Protein AF-A0A2N1L2K2-F1 (afdb_monomer)

Mean predicted aligned error: 13.21 Å

Nearest PDB structures (foldseek):
  6oii-assembly1_A  TM=4.781E-01  e=1.235E+00  Aedes aegypti
  3r72-assembly1_A  TM=4.286E-01  e=5.049E+00  Apis mellifera
  2etn-assembly4_C  TM=2.175E-01  e=8.425E+00  Thermus aquaticus

pLDDT: mean 72.87, std 13.64, range [39.62, 94.94]

Sequence (149 aa):
MEACKEFIQNEESKINVDEVLGNINYGEWLDKSEELQDLTKRMLESMLKVWKSPKYKAYIKKGKSINEGSYVCELLAPLLNIVMSDLPGKPIAWDIWGEEGSSASATRKGSRKIARRADYMMVAQLGKNAELEIVYLETGRPNSSQDKR

Structure (mmCIF, N/CA/C/O backbone):
data_AF-A0A2N1L2K2-F1
#
_entry.id   AF-A0A2N1L2K2-F1
#
loop_
_atom_site.group_PDB
_atom_site.id
_atom_site.type_symbol
_atom_site.label_atom_id
_atom_site.label_alt_id
_atom_site.label_comp_id
_atom_site.label_asym_id
_atom_site.label_entity_id
_atom_site.label_seq_id
_atom_site.pdbx_PDB_ins_code
_atom_site.Cartn_x
_atom_site.Cartn_y
_atom_site.Cartn_z
_atom_site.occupancy
_atom_site.B_iso_or_equiv
_atom_site.auth_seq_id
_atom_site.auth_comp_id
_atom_site.auth_asym_id
_atom_site.auth_atom_id
_atom_site.pdbx_PDB_model_num
ATOM 1 N N . MET A 1 1 ? -35.863 -4.080 -14.362 1.00 56.66 1 MET A N 1
ATOM 2 C CA . MET A 1 1 ? -35.630 -3.190 -13.202 1.00 56.66 1 MET A CA 1
ATOM 3 C C . MET A 1 1 ? -35.827 -3.940 -11.885 1.00 56.66 1 MET A C 1
ATOM 5 O O . MET A 1 1 ? -35.019 -3.745 -10.991 1.00 56.66 1 MET A O 1
ATOM 9 N N . GLU A 1 2 ? -36.814 -4.842 -11.782 1.00 68.62 2 GLU A N 1
ATOM 10 C CA . GLU A 1 2 ? -36.990 -5.737 -10.618 1.00 68.62 2 GLU A CA 1
ATOM 11 C C . GLU A 1 2 ? -35.810 -6.685 -10.392 1.00 68.62 2 GLU A C 1
ATOM 13 O O . GLU A 1 2 ? -35.263 -6.690 -9.301 1.00 68.62 2 GLU A O 1
ATOM 18 N N . ALA A 1 3 ? -35.318 -7.360 -11.435 1.00 69.38 3 ALA A N 1
ATOM 19 C CA . ALA A 1 3 ? -34.168 -8.263 -11.309 1.00 69.38 3 ALA A CA 1
ATOM 20 C C . ALA A 1 3 ? -32.891 -7.581 -10.769 1.00 69.38 3 ALA A C 1
ATOM 22 O O . ALA A 1 3 ? -32.104 -8.200 -10.063 1.00 69.38 3 ALA A O 1
ATOM 23 N N . CYS A 1 4 ? -32.683 -6.288 -11.058 1.00 53.03 4 CYS A N 1
ATOM 24 C CA . CYS A 1 4 ? -31.554 -5.536 -10.496 1.00 53.03 4 CYS A CA 1
ATOM 25 C C . CYS A 1 4 ? -31.763 -5.213 -9.013 1.00 53.03 4 CYS A C 1
ATOM 27 O O . CYS A 1 4 ? -30.804 -5.240 -8.252 1.00 53.03 4 CYS A O 1
ATOM 29 N N . LYS A 1 5 ? -33.002 -4.917 -8.600 1.00 75.12 5 LYS A N 1
ATOM 30 C CA . LYS A 1 5 ? -33.337 -4.689 -7.187 1.00 75.12 5 LYS A CA 1
ATOM 31 C C . LYS A 1 5 ? -33.197 -5.977 -6.379 1.00 75.12 5 LYS A C 1
ATOM 33 O O . LYS A 1 5 ? -32.634 -5.949 -5.295 1.00 75.12 5 LYS A O 1
ATOM 38 N N . GLU A 1 6 ? -33.646 -7.090 -6.948 1.00 84.25 6 GLU A N 1
ATOM 39 C CA . GLU A 1 6 ? -33.549 -8.418 -6.345 1.00 84.25 6 GLU A CA 1
ATOM 40 C C . GLU A 1 6 ? -32.088 -8.878 -6.224 1.00 84.25 6 GLU A C 1
ATOM 42 O O . GLU A 1 6 ? -31.690 -9.405 -5.189 1.00 84.25 6 GLU A O 1
ATOM 47 N N . PHE A 1 7 ? -31.255 -8.598 -7.235 1.00 73.94 7 PHE A N 1
ATOM 48 C CA . PHE A 1 7 ? -29.812 -8.841 -7.177 1.00 73.94 7 PHE A CA 1
ATOM 49 C C . PHE A 1 7 ? -29.130 -8.032 -6.064 1.00 73.94 7 PHE A C 1
ATOM 51 O O . PHE A 1 7 ? -28.389 -8.603 -5.269 1.00 73.94 7 PHE A O 1
ATOM 58 N N . ILE A 1 8 ? -29.409 -6.724 -5.977 1.00 70.81 8 ILE A N 1
ATOM 59 C CA . ILE A 1 8 ? -28.844 -5.852 -4.935 1.00 70.81 8 ILE A CA 1
ATOM 60 C C . ILE A 1 8 ? -29.260 -6.343 -3.542 1.00 70.81 8 ILE A C 1
ATOM 62 O O . ILE A 1 8 ? -28.395 -6.539 -2.699 1.00 70.81 8 ILE A O 1
ATOM 66 N N . GLN A 1 9 ? -30.545 -6.639 -3.325 1.00 72.69 9 GLN A N 1
ATOM 67 C CA . GLN A 1 9 ? -31.045 -7.123 -2.031 1.00 72.69 9 GLN A CA 1
ATOM 68 C C . GLN A 1 9 ? -30.435 -8.468 -1.614 1.00 72.69 9 GLN A C 1
ATOM 70 O O . GLN A 1 9 ? -30.103 -8.667 -0.444 1.00 72.69 9 GLN A O 1
ATOM 75 N N . ASN A 1 10 ? -30.256 -9.395 -2.560 1.00 77.81 10 ASN A N 1
ATOM 76 C CA . ASN A 1 10 ? -29.631 -10.685 -2.270 1.00 77.81 10 ASN A CA 1
ATOM 77 C C . ASN A 1 10 ? -28.154 -10.548 -1.892 1.00 77.81 10 ASN A C 1
ATOM 79 O O . ASN A 1 10 ? -27.683 -11.305 -1.049 1.00 77.81 10 ASN A O 1
ATOM 83 N N . GLU A 1 11 ? -27.420 -9.614 -2.494 1.00 70.38 11 GLU A N 1
ATOM 84 C CA . GLU A 1 11 ? -26.019 -9.375 -2.135 1.00 70.38 11 GLU A CA 1
ATOM 85 C C . GLU A 1 11 ? -25.885 -8.547 -0.846 1.00 70.38 11 GLU A C 1
ATOM 87 O O . GLU A 1 11 ? -25.071 -8.895 0.007 1.00 70.38 11 GLU A O 1
ATOM 92 N N . GLU A 1 12 ? -26.741 -7.542 -0.629 1.00 59.53 12 GLU A N 1
ATOM 93 C CA . GLU A 1 12 ? -26.819 -6.778 0.628 1.00 59.53 12 GLU A CA 1
ATOM 94 C C . GLU A 1 12 ? -27.091 -7.690 1.835 1.00 59.53 12 GLU A C 1
ATOM 96 O O . GLU A 1 12 ? -26.436 -7.551 2.861 1.00 59.53 12 GLU A O 1
ATOM 101 N N . SER A 1 13 ? -27.979 -8.683 1.703 1.00 62.03 13 SER A N 1
ATOM 102 C CA . SER A 1 13 ? -28.294 -9.642 2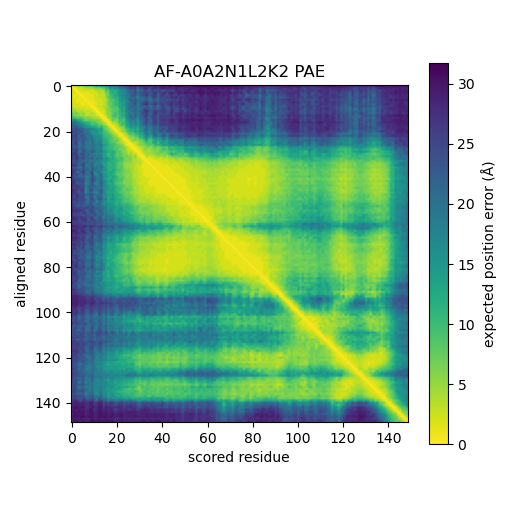.779 1.00 62.03 13 SER A CA 1
ATOM 103 C C . SER A 1 13 ? -27.155 -10.608 3.148 1.00 62.03 13 SER A C 1
ATOM 105 O O . SER A 1 13 ? -27.185 -11.217 4.218 1.00 62.03 13 SER A O 1
ATOM 107 N N . LYS A 1 14 ? -26.151 -10.772 2.275 1.00 64.12 14 LYS A N 1
ATOM 108 C CA . LYS A 1 14 ? -24.973 -11.632 2.509 1.00 64.12 14 LYS A CA 1
ATOM 109 C C . LYS A 1 14 ? -23.823 -10.877 3.168 1.00 64.12 14 LYS A C 1
ATOM 111 O O . LYS A 1 14 ? -22.881 -11.503 3.657 1.00 64.12 14 LYS A O 1
ATOM 116 N N . ILE A 1 15 ? -23.886 -9.550 3.161 1.00 54.62 15 ILE A N 1
ATOM 117 C CA . ILE A 1 15 ? -22.902 -8.672 3.773 1.00 54.62 15 ILE A CA 1
ATOM 118 C C . ILE A 1 15 ? -23.481 -8.261 5.127 1.00 54.62 15 ILE A C 1
ATOM 120 O O . ILE A 1 15 ? -24.540 -7.648 5.196 1.00 54.62 15 ILE A O 1
ATOM 124 N N . ASN A 1 16 ? -22.805 -8.586 6.230 1.00 54.84 16 ASN A N 1
ATOM 125 C CA . ASN A 1 16 ? -23.166 -8.026 7.534 1.00 54.84 16 ASN A CA 1
ATOM 126 C C . ASN A 1 16 ? -22.728 -6.549 7.575 1.00 54.84 16 ASN A C 1
ATOM 128 O O . ASN A 1 16 ? -21.666 -6.217 8.099 1.00 54.84 16 ASN A O 1
ATOM 132 N N . VAL A 1 17 ? -23.500 -5.678 6.916 1.00 51.41 17 VAL A N 1
ATOM 133 C CA . VAL A 1 17 ? -23.224 -4.238 6.764 1.00 51.41 17 VAL A CA 1
ATOM 134 C C . VAL A 1 17 ? -23.285 -3.525 8.121 1.00 51.41 17 VAL A C 1
ATOM 136 O O . VAL A 1 17 ? -22.520 -2.589 8.351 1.00 51.41 17 VAL A O 1
ATOM 139 N N . ASP A 1 18 ? -24.125 -3.995 9.045 1.00 52.47 18 ASP A N 1
ATOM 140 C CA . ASP A 1 18 ? -24.360 -3.347 10.342 1.00 52.47 18 ASP A CA 1
ATOM 141 C C . ASP A 1 18 ? -23.159 -3.402 11.295 1.00 52.47 18 ASP A C 1
ATOM 143 O O . ASP A 1 18 ? -22.988 -2.502 12.114 1.00 52.47 18 ASP A O 1
ATOM 147 N N . GLU A 1 19 ? -22.281 -4.400 11.178 1.00 53.56 19 GLU A N 1
ATOM 148 C CA . GLU A 1 19 ? -21.130 -4.521 12.085 1.00 53.56 19 GLU A CA 1
ATOM 149 C C . GLU A 1 19 ? -19.920 -3.670 11.642 1.00 53.56 19 GLU A C 1
ATOM 151 O O . GLU A 1 19 ? -19.020 -3.425 12.442 1.00 53.56 19 GLU A O 1
ATOM 156 N N . VAL A 1 20 ? -19.895 -3.189 10.387 1.00 50.16 20 VAL A N 1
ATOM 157 C CA . VAL A 1 20 ? -18.729 -2.484 9.803 1.00 50.16 20 VAL A CA 1
ATOM 158 C C . VAL A 1 20 ? -19.071 -1.129 9.167 1.00 50.16 20 VAL A C 1
ATOM 160 O O . VAL A 1 20 ? -18.244 -0.223 9.205 1.00 50.16 20 VAL A O 1
ATOM 163 N N . LEU A 1 21 ? -20.265 -0.950 8.591 1.00 52.25 21 LEU A N 1
ATOM 164 C CA . LEU A 1 21 ? -20.607 0.216 7.759 1.00 52.25 21 LEU A CA 1
ATOM 165 C C . LEU A 1 21 ? -21.856 0.989 8.231 1.00 52.25 21 LEU A C 1
ATOM 167 O O . LEU A 1 21 ? -22.070 2.110 7.775 1.00 52.25 21 LEU A O 1
ATOM 171 N N . GLY A 1 22 ? -22.661 0.444 9.154 1.00 54.53 22 GLY A N 1
ATOM 172 C CA . GLY A 1 22 ? -23.894 1.084 9.652 1.00 54.53 22 GLY A CA 1
ATOM 173 C C . GLY A 1 22 ? -23.690 2.426 10.379 1.00 54.53 22 GLY A C 1
ATOM 174 O O . GLY A 1 22 ? -24.624 3.214 10.488 1.00 54.53 22 GLY A O 1
ATOM 175 N N . ASN A 1 23 ? -22.461 2.718 10.817 1.00 55.16 23 ASN A N 1
ATOM 176 C CA . ASN A 1 23 ? -22.085 3.954 11.520 1.00 55.16 23 ASN A CA 1
ATOM 177 C C . ASN A 1 23 ? -21.320 4.964 10.645 1.00 55.16 23 ASN A C 1
ATOM 179 O O . ASN A 1 23 ? -20.711 5.895 11.173 1.00 55.16 23 ASN A O 1
ATOM 183 N N . ILE A 1 24 ? -21.294 4.787 9.322 1.00 59.41 24 ILE A N 1
ATOM 184 C CA . ILE A 1 24 ? -20.575 5.709 8.438 1.00 59.41 24 ILE A CA 1
ATOM 185 C C . ILE A 1 24 ? -21.434 6.948 8.179 1.00 59.41 24 ILE A C 1
ATOM 187 O O . ILE A 1 24 ? -22.356 6.933 7.363 1.00 59.41 24 ILE A O 1
ATOM 191 N N . ASN A 1 25 ? -21.105 8.045 8.857 1.00 63.53 25 ASN A N 1
ATOM 192 C CA . ASN A 1 25 ? -21.681 9.352 8.569 1.00 63.53 25 ASN A CA 1
ATOM 193 C C . ASN A 1 25 ? -21.088 9.921 7.277 1.00 63.53 25 ASN A C 1
ATOM 195 O O . ASN A 1 25 ? -19.879 10.117 7.140 1.00 63.53 25 ASN A O 1
ATOM 199 N N . TYR A 1 26 ? -21.954 10.224 6.313 1.00 57.41 26 TYR A N 1
ATOM 200 C CA . TYR A 1 26 ? -21.534 10.809 5.045 1.00 57.41 26 TYR A CA 1
ATOM 201 C C . TYR A 1 26 ? -20.981 12.229 5.256 1.00 57.41 26 TYR A C 1
ATOM 203 O O . TYR A 1 26 ? -21.676 13.098 5.779 1.00 57.41 26 TYR A O 1
ATOM 211 N N . GLY A 1 27 ? -19.744 12.474 4.818 1.00 68.06 27 GLY A N 1
ATOM 212 C CA . GLY A 1 27 ? -19.056 13.762 4.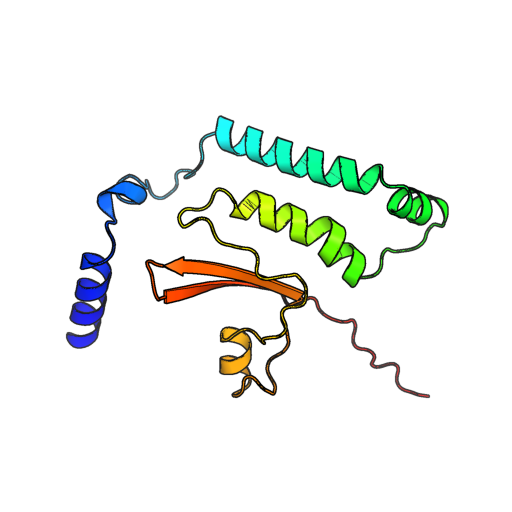985 1.00 68.06 27 GLY A CA 1
ATOM 213 C C . GLY A 1 27 ? -18.153 13.854 6.218 1.00 68.06 27 GLY A C 1
ATOM 214 O O . GLY A 1 27 ? -17.446 14.850 6.365 1.00 68.06 27 GLY A O 1
ATOM 215 N N . GLU A 1 28 ? -18.127 12.821 7.062 1.00 73.44 28 GLU A N 1
ATOM 216 C CA . GLU A 1 28 ? -17.147 12.675 8.138 1.00 73.44 28 GLU A CA 1
ATOM 217 C C . GLU A 1 28 ? -16.016 11.737 7.697 1.00 73.44 28 GLU A C 1
ATOM 219 O O . GLU A 1 28 ? -16.206 10.842 6.869 1.00 73.44 28 GLU A O 1
ATOM 224 N N . TRP A 1 29 ? -14.811 11.968 8.219 1.00 71.81 29 TRP A N 1
ATOM 225 C CA . TRP A 1 29 ? -13.700 11.046 8.001 1.00 71.81 29 TRP A CA 1
ATOM 226 C C . TRP A 1 29 ? -13.986 9.730 8.726 1.00 71.81 29 TRP A C 1
ATOM 228 O O . TRP A 1 29 ? -14.381 9.741 9.890 1.00 71.81 29 TRP A O 1
ATOM 238 N N . LEU A 1 30 ? -13.775 8.612 8.027 1.00 71.56 30 LEU A N 1
ATOM 239 C CA . LEU A 1 30 ? -13.917 7.266 8.590 1.00 71.56 30 LEU A CA 1
ATOM 240 C C . LEU A 1 30 ? -12.901 7.010 9.706 1.00 71.56 30 LEU A C 1
ATOM 242 O O . LEU A 1 30 ? -13.228 6.386 10.712 1.00 71.56 30 LEU A O 1
ATOM 246 N N . ASP A 1 31 ? -11.686 7.518 9.513 1.00 77.62 31 ASP A N 1
ATOM 247 C CA . ASP A 1 31 ? -10.565 7.315 10.417 1.00 77.62 31 ASP A CA 1
ATOM 248 C C . ASP A 1 31 ? -10.491 8.424 11.465 1.00 77.62 31 ASP A C 1
ATOM 250 O O . ASP A 1 31 ? -10.686 9.616 11.186 1.00 77.62 31 ASP A O 1
ATOM 254 N N . LYS A 1 32 ? -10.130 8.043 12.688 1.00 84.44 32 LYS A N 1
ATOM 255 C CA . LYS A 1 32 ? -9.872 9.003 13.763 1.00 84.44 32 LYS A CA 1
ATOM 256 C C . LYS A 1 32 ? -8.542 9.714 13.546 1.00 84.44 32 LYS A C 1
ATOM 258 O O . LYS A 1 32 ? -7.614 9.195 12.927 1.00 84.44 32 LYS A O 1
ATOM 263 N N . SER A 1 33 ? -8.400 10.896 14.147 1.00 86.38 33 SER A N 1
ATOM 264 C CA . SER A 1 33 ? -7.142 11.656 14.107 1.00 86.38 33 SER A CA 1
ATOM 265 C C . SER A 1 33 ? -5.950 10.836 14.624 1.00 86.38 33 SER A C 1
ATOM 267 O O . SER A 1 33 ? -4.868 10.916 14.045 1.00 86.38 33 SER A O 1
ATOM 269 N N . GLU A 1 34 ? -6.132 10.008 15.663 1.00 88.19 34 GLU A N 1
ATOM 270 C CA . GLU A 1 34 ? -5.051 9.146 16.160 1.00 88.19 34 GLU A CA 1
ATOM 271 C C . GLU A 1 34 ? -4.645 8.060 15.149 1.00 88.19 34 GLU A C 1
ATOM 273 O O . GLU A 1 34 ? -3.454 7.799 14.980 1.00 88.19 34 GLU A O 1
ATOM 278 N N . GLU A 1 35 ? -5.612 7.462 14.448 1.00 86.06 35 GLU A N 1
ATOM 279 C CA . GLU A 1 35 ? -5.379 6.423 13.432 1.00 86.06 35 GLU A CA 1
ATOM 280 C C . GLU A 1 35 ? -4.640 7.006 12.222 1.00 86.06 35 GLU A C 1
ATOM 282 O O . GLU A 1 35 ? -3.635 6.452 11.774 1.00 86.06 35 GLU A O 1
ATOM 287 N N . LEU A 1 36 ? -5.053 8.192 11.764 1.00 86.50 36 LEU A N 1
ATOM 288 C CA . LEU A 1 36 ? -4.362 8.923 10.700 1.00 86.50 36 LEU A CA 1
ATOM 289 C C . LEU A 1 36 ? -2.931 9.310 11.096 1.00 86.50 36 LEU A C 1
ATOM 291 O O . LEU A 1 36 ? -2.016 9.244 10.268 1.00 86.50 36 LEU A O 1
ATOM 295 N N . GLN A 1 37 ? -2.708 9.709 12.352 1.00 90.00 37 GLN A N 1
ATOM 296 C CA . GLN A 1 37 ? -1.368 10.017 12.860 1.00 90.00 37 GLN A CA 1
ATOM 297 C C . GLN A 1 37 ? -0.473 8.775 12.904 1.00 90.00 37 GLN A C 1
ATOM 299 O O . GLN A 1 37 ? 0.684 8.850 12.479 1.00 90.00 37 GLN A O 1
ATOM 304 N N . ASP A 1 38 ? -0.989 7.639 13.377 1.00 91.19 38 ASP A N 1
ATOM 305 C CA . ASP A 1 38 ? -0.250 6.375 13.384 1.00 91.19 38 ASP A CA 1
ATOM 306 C C . ASP A 1 38 ? 0.094 5.911 11.962 1.00 91.19 38 ASP A C 1
ATOM 308 O O . ASP A 1 38 ? 1.256 5.605 11.669 1.00 91.19 38 ASP A O 1
ATOM 312 N N . LEU A 1 39 ? -0.881 5.948 11.049 1.00 89.94 39 LEU A N 1
ATOM 313 C CA . LEU A 1 39 ? -0.678 5.612 9.643 1.00 89.94 39 LEU A CA 1
ATOM 314 C C . LEU A 1 39 ? 0.409 6.496 9.018 1.00 89.94 39 LEU A C 1
ATOM 316 O O . LEU A 1 39 ? 1.364 6.001 8.410 1.00 89.94 39 LEU A O 1
ATOM 320 N N . THR A 1 40 ? 0.317 7.809 9.239 1.00 91.44 40 THR A N 1
ATOM 321 C CA . THR A 1 40 ? 1.310 8.781 8.762 1.00 91.44 40 THR A CA 1
ATOM 322 C C . THR A 1 40 ? 2.698 8.462 9.311 1.00 91.44 40 THR A C 1
ATOM 324 O O . THR A 1 40 ? 3.684 8.476 8.569 1.00 91.44 40 THR A O 1
ATOM 327 N N . LYS A 1 41 ? 2.799 8.124 10.600 1.00 94.44 41 LYS A N 1
A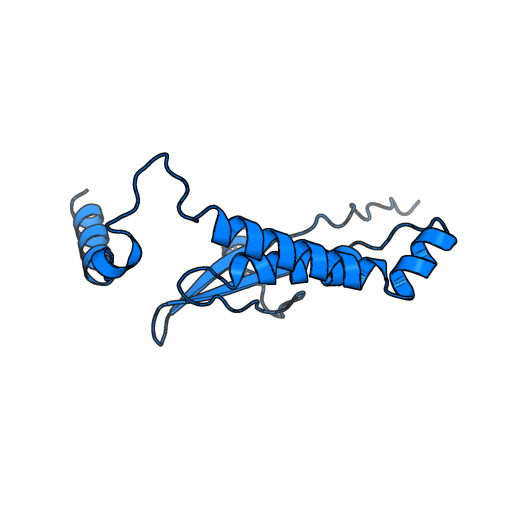TOM 328 C CA . LYS A 1 41 ? 4.064 7.738 11.227 1.00 94.44 41 LYS A CA 1
ATOM 329 C C . LYS A 1 41 ? 4.654 6.489 10.570 1.00 94.44 41 LYS A C 1
ATOM 331 O O . LYS A 1 41 ? 5.828 6.515 10.197 1.00 94.44 41 LYS A O 1
ATOM 336 N N . ARG A 1 42 ? 3.858 5.435 10.355 1.00 94.38 42 ARG A N 1
ATOM 337 C CA . ARG A 1 42 ? 4.304 4.212 9.662 1.00 94.38 42 ARG A CA 1
ATOM 338 C C . ARG A 1 42 ? 4.804 4.504 8.246 1.00 94.38 42 ARG A C 1
ATOM 340 O O . ARG A 1 42 ? 5.865 4.006 7.858 1.00 94.38 42 ARG A O 1
ATOM 347 N N . MET A 1 43 ? 4.100 5.351 7.493 1.00 92.69 43 MET A N 1
ATOM 348 C CA . MET A 1 43 ? 4.526 5.775 6.153 1.00 92.69 43 MET A CA 1
ATOM 349 C C . MET A 1 43 ? 5.873 6.513 6.192 1.00 92.69 43 MET A C 1
ATOM 351 O O . MET A 1 43 ? 6.794 6.160 5.449 1.00 92.69 43 MET A O 1
ATOM 355 N N . LEU A 1 44 ? 6.030 7.490 7.092 1.00 94.06 44 LEU A N 1
ATOM 356 C CA . LEU A 1 44 ? 7.270 8.258 7.243 1.00 94.06 44 LEU A CA 1
ATOM 357 C C . LEU A 1 44 ? 8.450 7.381 7.674 1.00 94.06 44 LEU A C 1
ATOM 359 O O . LEU A 1 44 ? 9.556 7.532 7.153 1.00 94.06 44 LEU A O 1
ATOM 363 N N . GLU A 1 45 ? 8.232 6.433 8.586 1.00 94.94 45 GLU A N 1
ATOM 364 C CA . GLU A 1 45 ? 9.254 5.470 8.998 1.00 94.94 45 GLU A CA 1
ATOM 365 C C . GLU A 1 45 ? 9.701 4.577 7.834 1.00 94.94 45 GLU A C 1
ATOM 367 O O . GLU A 1 45 ? 10.901 4.328 7.671 1.00 94.94 45 GLU A O 1
ATOM 372 N N . SER A 1 46 ? 8.760 4.129 6.997 1.00 92.88 46 SER A N 1
ATOM 373 C CA . SER A 1 46 ? 9.055 3.359 5.785 1.00 92.88 46 SER A CA 1
ATOM 374 C C . SER A 1 46 ? 9.908 4.167 4.802 1.00 92.88 46 SER A C 1
ATOM 376 O O . SER A 1 46 ? 10.991 3.727 4.403 1.00 92.88 46 SER A O 1
ATOM 378 N N . MET A 1 47 ? 9.512 5.410 4.506 1.00 91.44 47 MET A N 1
ATOM 379 C CA . MET A 1 47 ? 10.284 6.308 3.638 1.00 91.44 47 MET A CA 1
ATOM 380 C C . MET A 1 47 ? 11.680 6.597 4.196 1.00 91.44 47 MET A C 1
ATOM 382 O O . MET A 1 47 ? 12.664 6.602 3.453 1.00 91.44 47 MET A O 1
ATOM 386 N N . LEU A 1 48 ? 11.798 6.801 5.510 1.00 92.25 48 LEU A N 1
ATOM 387 C CA . LEU A 1 48 ? 13.076 7.072 6.159 1.00 92.25 48 LEU A CA 1
ATOM 388 C C . LEU A 1 48 ? 14.044 5.889 6.029 1.00 92.25 48 LEU A C 1
ATOM 390 O O . LEU A 1 48 ? 15.241 6.104 5.816 1.00 92.25 48 LEU A O 1
ATOM 394 N N . LYS A 1 49 ? 13.549 4.647 6.134 1.00 92.06 49 LYS A N 1
ATOM 395 C CA . LYS A 1 49 ? 14.354 3.434 5.909 1.00 92.06 49 LYS A CA 1
ATOM 396 C C . LYS A 1 49 ? 14.907 3.405 4.486 1.00 92.06 49 LYS A C 1
ATOM 398 O O . LYS A 1 49 ? 16.111 3.207 4.307 1.00 92.06 49 LYS A O 1
ATOM 403 N N . VAL A 1 50 ? 14.060 3.683 3.494 1.00 89.25 50 VAL A N 1
ATOM 404 C CA . VAL A 1 50 ? 14.462 3.739 2.080 1.00 89.25 50 VAL A CA 1
ATOM 405 C C . VAL A 1 50 ? 15.510 4.827 1.862 1.00 89.25 50 VAL A C 1
ATOM 407 O O . VAL A 1 50 ? 16.569 4.559 1.295 1.00 89.25 50 VAL A O 1
ATOM 410 N N . TRP A 1 51 ? 15.289 6.026 2.402 1.00 88.19 51 TRP A N 1
ATOM 411 C CA . TRP A 1 51 ? 16.205 7.161 2.258 1.00 88.19 51 TRP A CA 1
ATOM 412 C C . TRP A 1 51 ? 17.571 6.927 2.913 1.00 88.19 51 TRP A C 1
ATOM 414 O O . TRP A 1 51 ? 18.613 7.350 2.406 1.00 88.19 51 TRP A O 1
ATOM 424 N N . LYS A 1 52 ? 17.593 6.225 4.051 1.00 90.12 52 LYS A N 1
ATOM 425 C CA . LYS A 1 52 ? 18.834 5.862 4.748 1.00 90.12 52 LYS A CA 1
ATOM 426 C C . LYS A 1 52 ? 19.596 4.727 4.062 1.00 90.12 52 LYS A C 1
ATOM 428 O O . LYS A 1 52 ? 20.775 4.542 4.393 1.00 90.12 52 LYS A O 1
ATOM 433 N N . SER A 1 53 ? 18.968 4.009 3.126 1.00 90.69 53 SER A N 1
ATOM 434 C CA . SER A 1 53 ? 19.575 2.867 2.446 1.00 90.69 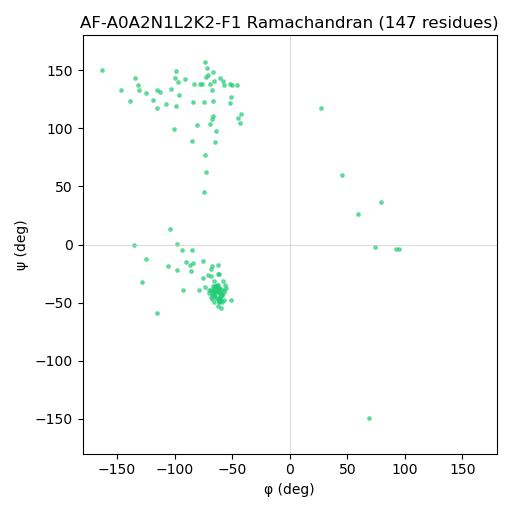53 SER A CA 1
ATOM 435 C C . SER A 1 53 ? 20.845 3.269 1.675 1.00 90.69 53 SER A C 1
ATOM 437 O O . SER A 1 53 ? 20.910 4.353 1.078 1.00 90.69 53 SER A O 1
ATOM 439 N N . PRO A 1 54 ? 21.879 2.407 1.643 1.00 89.12 54 PRO A N 1
ATOM 440 C CA . PRO A 1 54 ? 23.082 2.657 0.850 1.00 89.12 54 PRO A CA 1
ATOM 441 C C . PRO A 1 54 ? 22.778 2.887 -0.635 1.00 89.12 54 PRO A C 1
ATOM 443 O O . PRO A 1 54 ? 23.418 3.726 -1.270 1.00 89.12 54 PRO A O 1
ATOM 446 N N . LYS A 1 55 ? 21.765 2.187 -1.166 1.00 86.31 55 LYS A N 1
ATOM 447 C CA . LYS A 1 55 ? 21.296 2.309 -2.549 1.00 86.31 55 LYS A CA 1
ATOM 448 C C . LYS A 1 55 ? 20.821 3.734 -2.854 1.00 86.31 55 LYS A C 1
ATOM 450 O O . LYS A 1 55 ? 21.364 4.366 -3.759 1.00 86.31 55 LYS A O 1
ATOM 455 N N . TYR A 1 56 ? 19.896 4.283 -2.063 1.00 86.44 56 TYR A N 1
ATOM 456 C CA . TYR A 1 56 ? 19.403 5.656 -2.253 1.00 86.44 56 TYR A CA 1
ATOM 457 C C . TYR A 1 56 ? 20.480 6.710 -2.006 1.00 86.44 56 TYR A C 1
ATOM 459 O O . TYR A 1 56 ? 20.626 7.640 -2.800 1.00 86.44 56 TYR A O 1
ATOM 467 N N . LYS A 1 57 ? 21.316 6.531 -0.976 1.00 86.50 57 LYS A N 1
ATOM 468 C CA . LYS A 1 57 ? 22.471 7.413 -0.748 1.00 86.50 57 LYS A CA 1
ATOM 469 C C . LYS A 1 57 ? 23.405 7.460 -1.956 1.00 86.50 57 LYS A C 1
ATOM 471 O O . LYS A 1 57 ? 23.925 8.525 -2.283 1.00 86.50 57 LYS A O 1
ATOM 476 N N . ALA A 1 58 ? 23.623 6.327 -2.624 1.00 87.12 58 ALA A N 1
ATOM 477 C CA . ALA A 1 58 ? 24.438 6.271 -3.828 1.00 87.12 58 ALA A CA 1
ATOM 478 C C . ALA A 1 58 ? 23.777 6.992 -5.013 1.00 87.12 58 ALA A C 1
ATOM 480 O O . ALA A 1 58 ? 24.488 7.678 -5.744 1.00 87.12 58 ALA A O 1
ATOM 481 N N . TYR A 1 59 ? 22.455 6.885 -5.195 1.00 85.44 59 TYR A N 1
ATOM 482 C CA . TYR A 1 59 ? 21.734 7.635 -6.235 1.00 85.44 59 TYR A CA 1
ATOM 483 C C . TYR A 1 59 ? 21.859 9.144 -6.043 1.00 85.44 59 TYR A C 1
ATOM 485 O O . TYR A 1 59 ? 22.269 9.837 -6.975 1.00 85.44 59 TYR A O 1
ATOM 493 N N . ILE A 1 60 ? 21.608 9.625 -4.820 1.00 82.94 60 ILE A N 1
ATOM 494 C CA . ILE A 1 60 ? 21.714 11.046 -4.464 1.00 82.94 60 ILE A CA 1
ATOM 495 C C . ILE A 1 60 ? 23.136 11.553 -4.728 1.00 82.94 60 ILE A C 1
ATOM 497 O O . ILE A 1 60 ? 23.319 12.546 -5.425 1.00 82.94 60 ILE A O 1
ATOM 501 N N . LYS A 1 61 ? 24.161 10.837 -4.243 1.00 86.38 61 LYS A N 1
ATOM 502 C CA . LYS A 1 61 ? 25.568 11.224 -4.448 1.00 86.38 61 LYS A CA 1
ATOM 503 C C . LYS A 1 61 ? 25.990 11.230 -5.916 1.00 86.38 61 LYS A C 1
ATOM 505 O O . LYS A 1 61 ? 26.829 12.033 -6.300 1.00 86.38 61 LYS A O 1
ATOM 510 N N . LYS A 1 62 ? 25.452 10.314 -6.724 1.00 88.69 62 LYS A N 1
ATOM 511 C CA . LYS A 1 62 ? 25.777 10.201 -8.153 1.00 88.69 62 LYS A CA 1
ATOM 512 C C . LYS A 1 62 ? 24.944 11.141 -9.031 1.00 88.69 62 LYS A C 1
ATOM 514 O O . LYS A 1 62 ? 25.173 11.149 -10.237 1.00 88.69 62 LYS A O 1
ATOM 519 N N . GLY A 1 63 ? 23.971 11.866 -8.468 1.00 80.69 63 GLY A N 1
ATOM 520 C CA . GLY A 1 63 ? 23.032 12.694 -9.229 1.00 80.69 63 GLY A CA 1
ATOM 521 C C . GLY A 1 63 ? 22.217 11.898 -10.255 1.00 80.69 63 GLY A C 1
ATOM 522 O O . GLY A 1 63 ? 21.827 12.440 -11.284 1.00 80.69 63 GLY A O 1
ATOM 523 N N . LYS A 1 64 ? 22.014 10.593 -10.025 1.00 81.69 64 LYS A N 1
ATOM 524 C CA . LYS A 1 64 ? 21.300 9.711 -10.958 1.00 81.69 64 LYS A CA 1
ATOM 525 C C . LYS A 1 64 ? 19.848 9.556 -10.532 1.00 81.69 64 LYS A C 1
ATOM 527 O O . LYS A 1 64 ? 19.573 9.377 -9.347 1.00 81.69 64 LYS A O 1
ATOM 532 N N . SER A 1 65 ? 18.940 9.551 -11.505 1.00 79.88 65 SER A N 1
ATOM 533 C CA . SER A 1 65 ? 17.548 9.183 -11.268 1.00 79.88 65 SER A CA 1
ATOM 534 C C . SER A 1 65 ? 17.431 7.705 -10.886 1.00 79.88 65 SER A C 1
ATOM 536 O O . SER A 1 65 ? 18.217 6.850 -11.310 1.00 79.88 65 SER A O 1
ATOM 538 N N . ILE A 1 66 ? 16.435 7.410 -10.056 1.00 81.62 66 ILE A N 1
ATOM 539 C CA . ILE A 1 66 ? 16.039 6.043 -9.722 1.00 81.62 66 ILE A CA 1
ATOM 540 C C . ILE A 1 66 ? 15.225 5.503 -10.899 1.00 81.62 66 ILE A C 1
ATOM 542 O O . ILE A 1 66 ? 14.418 6.229 -11.479 1.00 81.62 66 ILE A O 1
ATOM 546 N N . ASN A 1 67 ? 15.456 4.247 -11.283 1.00 83.19 67 ASN A N 1
ATOM 547 C CA . ASN A 1 67 ? 14.639 3.625 -12.323 1.00 83.19 67 ASN A CA 1
ATOM 548 C C . ASN A 1 67 ? 13.229 3.323 -11.797 1.00 83.19 67 ASN A C 1
ATOM 550 O O . ASN A 1 67 ? 13.044 3.072 -10.608 1.00 83.19 67 ASN A O 1
ATOM 554 N N . GLU A 1 68 ? 12.260 3.313 -12.707 1.00 78.94 68 GLU A N 1
ATOM 555 C CA . GLU A 1 68 ? 10.839 3.099 -12.418 1.00 78.94 68 GLU A CA 1
ATOM 556 C C . GLU A 1 68 ? 10.594 1.853 -11.561 1.00 78.94 68 GLU A C 1
ATOM 558 O O . GLU A 1 68 ? 9.962 1.951 -10.516 1.00 78.94 68 GLU A O 1
ATOM 563 N N . GLY A 1 69 ? 11.192 0.712 -11.919 1.00 77.12 69 GLY A N 1
ATOM 564 C CA . GLY A 1 69 ? 11.030 -0.527 -11.154 1.00 77.12 69 GLY A CA 1
ATOM 565 C C . GLY A 1 69 ? 11.512 -0.405 -9.706 1.00 77.12 69 GLY A C 1
ATOM 566 O O . GLY A 1 69 ? 10.821 -0.823 -8.788 1.00 77.12 69 GLY A O 1
ATOM 567 N N . SER A 1 70 ? 12.663 0.232 -9.468 1.00 81.38 70 SER A N 1
ATOM 568 C CA . SER A 1 70 ? 13.145 0.480 -8.102 1.00 81.38 70 SER A CA 1
ATOM 569 C C . SER A 1 70 ? 12.230 1.444 -7.350 1.00 81.38 70 SER A C 1
ATOM 571 O O . SER A 1 70 ? 11.986 1.238 -6.170 1.00 81.38 70 SER A O 1
ATOM 573 N N . TYR A 1 71 ? 11.690 2.464 -8.018 1.00 83.12 71 TYR A N 1
ATOM 574 C CA . TYR A 1 71 ? 10.738 3.387 -7.402 1.00 83.12 71 TYR A CA 1
ATOM 575 C C . TYR A 1 71 ? 9.435 2.679 -6.994 1.00 83.12 71 TYR A C 1
ATOM 577 O O . TYR A 1 71 ? 8.978 2.831 -5.861 1.00 83.12 71 TYR A O 1
ATOM 585 N N . VAL A 1 72 ? 8.873 1.855 -7.883 1.00 81.69 72 VAL A N 1
ATOM 586 C CA . VAL A 1 72 ? 7.664 1.069 -7.610 1.00 81.69 72 VAL A CA 1
ATOM 587 C C . VAL A 1 72 ? 7.908 0.088 -6.464 1.00 81.69 72 VAL A C 1
ATOM 589 O O . VAL A 1 72 ? 7.170 0.105 -5.481 1.00 81.69 72 VAL A O 1
ATOM 592 N N . CYS A 1 73 ? 8.964 -0.725 -6.550 1.00 80.31 73 CYS A N 1
ATOM 593 C CA . CYS A 1 73 ? 9.219 -1.775 -5.568 1.00 80.31 73 CYS A CA 1
ATOM 594 C C . CYS A 1 73 ? 9.635 -1.236 -4.195 1.00 80.31 73 CYS A C 1
ATOM 596 O O . CYS A 1 73 ? 9.264 -1.811 -3.177 1.00 80.31 73 CYS A O 1
ATOM 598 N N . GLU A 1 74 ? 10.453 -0.181 -4.148 1.00 84.62 74 GLU A N 1
ATOM 599 C CA . GLU A 1 74 ? 11.102 0.254 -2.903 1.00 84.62 74 GLU A CA 1
ATOM 600 C C . GLU A 1 74 ? 10.372 1.405 -2.216 1.00 84.62 74 GLU A C 1
ATOM 602 O O . GLU A 1 74 ? 10.544 1.574 -1.013 1.00 84.62 74 GLU A O 1
ATOM 607 N N . LEU A 1 75 ? 9.558 2.184 -2.937 1.00 86.56 75 LEU A N 1
ATOM 608 C CA . LEU A 1 75 ? 8.776 3.278 -2.354 1.00 86.56 75 LEU A CA 1
ATOM 609 C C . LEU A 1 75 ? 7.276 3.033 -2.442 1.00 86.56 75 LEU A C 1
ATOM 611 O O . LEU A 1 75 ? 6.616 3.011 -1.406 1.00 86.56 75 LEU A O 1
ATOM 615 N N . LEU A 1 76 ? 6.730 2.863 -3.650 1.00 85.75 76 LEU A N 1
ATOM 616 C CA . LEU A 1 76 ? 5.275 2.815 -3.811 1.00 85.75 76 LEU A CA 1
ATOM 617 C C . LEU A 1 76 ? 4.668 1.591 -3.134 1.00 85.75 76 LEU A C 1
ATOM 619 O O . LEU A 1 76 ? 3.731 1.736 -2.357 1.00 85.75 76 LEU A O 1
ATOM 623 N N . ALA A 1 77 ? 5.209 0.402 -3.377 1.00 82.38 77 ALA A N 1
ATOM 624 C CA . ALA A 1 77 ? 4.611 -0.819 -2.861 1.00 82.38 77 ALA A CA 1
ATOM 625 C C . ALA A 1 77 ? 4.624 -0.915 -1.322 1.00 82.38 77 ALA A C 1
ATOM 627 O O . ALA A 1 77 ? 3.578 -1.230 -0.759 1.00 82.38 77 ALA A O 1
ATOM 628 N N . PRO A 1 78 ? 5.714 -0.579 -0.598 1.00 86.81 78 PRO A N 1
ATOM 629 C CA . PRO A 1 78 ? 5.678 -0.529 0.863 1.00 86.81 78 PRO A CA 1
ATOM 630 C C . PRO A 1 78 ? 4.678 0.492 1.411 1.00 86.81 78 PRO A C 1
ATOM 632 O O . PRO A 1 78 ? 4.040 0.225 2.424 1.00 86.81 78 PRO A O 1
ATOM 635 N N . LEU A 1 79 ? 4.535 1.652 0.760 1.00 88.75 79 LEU A N 1
ATOM 636 C CA . LEU A 1 79 ? 3.570 2.673 1.175 1.00 88.75 79 LEU A CA 1
ATOM 637 C C . LEU A 1 79 ? 2.130 2.217 0.948 1.00 88.75 79 LEU A C 1
ATOM 639 O O . LEU A 1 79 ? 1.309 2.342 1.852 1.00 88.75 79 LEU A O 1
ATOM 643 N N . LEU A 1 80 ? 1.842 1.642 -0.219 1.00 85.81 80 LEU A N 1
ATOM 644 C CA . LEU A 1 80 ? 0.537 1.059 -0.519 1.00 85.81 80 LEU A CA 1
ATOM 645 C C . LEU A 1 80 ? 0.214 -0.071 0.461 1.00 85.81 80 LEU A C 1
ATOM 647 O O . LEU A 1 80 ? -0.876 -0.092 1.014 1.00 85.81 80 LEU A O 1
ATOM 651 N N . ASN A 1 81 ? 1.175 -0.940 0.781 1.00 84.69 81 ASN A N 1
ATOM 652 C CA . ASN A 1 81 ? 0.972 -1.994 1.774 1.00 84.69 81 ASN A CA 1
ATOM 653 C C . ASN A 1 81 ? 0.607 -1.441 3.159 1.00 84.69 81 ASN A C 1
ATOM 655 O O . ASN A 1 81 ? -0.227 -2.033 3.829 1.00 84.69 81 ASN A O 1
ATOM 659 N N . ILE A 1 82 ? 1.210 -0.324 3.583 1.00 88.44 82 ILE A N 1
ATOM 660 C CA . ILE A 1 82 ? 0.899 0.322 4.868 1.00 88.44 82 ILE A CA 1
ATOM 661 C C . ILE A 1 82 ? -0.516 0.902 4.868 1.00 88.44 82 ILE A C 1
ATOM 663 O O . ILE A 1 82 ? -1.255 0.689 5.818 1.00 88.44 82 ILE A O 1
ATOM 667 N N . VAL A 1 83 ? -0.898 1.621 3.809 1.00 85.25 83 VAL A N 1
ATOM 668 C CA . VAL A 1 83 ? -2.240 2.222 3.702 1.00 85.25 83 VAL A CA 1
ATOM 669 C C . VAL A 1 83 ? -3.317 1.147 3.649 1.00 85.25 83 VAL A C 1
ATOM 671 O O . VAL A 1 83 ? -4.373 1.281 4.258 1.00 85.25 83 VAL A O 1
ATOM 674 N N . MET A 1 84 ? -3.047 0.064 2.933 1.00 80.44 84 MET A N 1
ATOM 675 C CA . MET A 1 84 ? -4.048 -0.959 2.690 1.00 80.44 84 MET A CA 1
ATOM 676 C C . MET A 1 84 ? -4.115 -2.019 3.796 1.00 80.44 84 MET A C 1
ATOM 678 O O . MET A 1 84 ? -5.123 -2.715 3.882 1.00 80.44 84 MET A O 1
ATOM 682 N N . SER A 1 85 ? -3.090 -2.161 4.650 1.00 78.75 85 SER A N 1
ATOM 683 C CA . SER A 1 85 ? -3.080 -3.177 5.718 1.00 78.75 85 SER A CA 1
ATOM 684 C C . SER A 1 85 ? -4.192 -2.995 6.743 1.00 78.75 85 SER A C 1
ATOM 686 O O . SER A 1 85 ? -4.597 -3.967 7.381 1.00 78.75 85 SER A O 1
ATOM 688 N N . ASP A 1 86 ? -4.666 -1.762 6.896 1.00 77.06 86 ASP A N 1
ATOM 689 C CA . ASP A 1 86 ? -5.644 -1.396 7.918 1.00 77.06 86 ASP A CA 1
ATOM 690 C C . ASP A 1 86 ? -7.079 -1.458 7.387 1.00 77.06 86 ASP A C 1
ATOM 692 O O . ASP A 1 86 ? -8.034 -1.302 8.145 1.00 77.06 86 ASP A O 1
ATOM 696 N N . LEU A 1 87 ? -7.245 -1.733 6.088 1.00 72.94 87 LEU A N 1
ATOM 697 C CA . LEU A 1 87 ? -8.561 -1.875 5.492 1.00 72.94 87 LEU A CA 1
ATOM 698 C C . LEU A 1 87 ? -9.257 -3.164 5.954 1.00 72.94 87 LEU A C 1
ATOM 700 O O . LEU A 1 87 ? -8.620 -4.219 6.112 1.00 72.94 87 LEU A O 1
ATOM 704 N N . PRO A 1 88 ? -10.592 -3.120 6.109 1.00 65.56 88 PRO A N 1
ATOM 705 C CA . PRO A 1 88 ? -11.378 -4.307 6.405 1.00 65.56 88 PRO A CA 1
ATOM 706 C C . PRO A 1 88 ? -11.175 -5.372 5.315 1.00 65.56 88 PRO A C 1
ATOM 708 O O . PRO A 1 88 ? -11.058 -5.070 4.129 1.00 65.56 88 PRO A O 1
ATOM 711 N N . GLY A 1 89 ? -11.103 -6.639 5.728 1.00 63.56 89 GLY A N 1
ATOM 712 C CA . GLY A 1 89 ? -10.804 -7.768 4.836 1.00 63.56 89 GLY A CA 1
ATOM 713 C C . GLY A 1 89 ? -9.320 -8.136 4.730 1.00 63.56 89 GLY A C 1
ATOM 714 O O . GLY A 1 89 ? -9.016 -9.146 4.102 1.00 63.56 89 GLY A O 1
ATOM 715 N N . LYS A 1 90 ? -8.414 -7.379 5.379 1.00 66.88 90 LYS A N 1
ATOM 716 C CA . LYS A 1 90 ? -6.959 -7.647 5.431 1.00 66.88 90 LYS A CA 1
ATOM 717 C C . LYS A 1 90 ? -6.395 -7.999 4.048 1.00 66.88 90 LYS A C 1
ATOM 719 O O . LYS A 1 90 ? -5.901 -9.115 3.853 1.00 66.88 90 LYS A O 1
ATOM 724 N N . PRO A 1 91 ? -6.526 -7.084 3.074 1.00 69.62 91 PRO A N 1
ATOM 725 C CA . PRO A 1 91 ? -6.123 -7.356 1.707 1.00 69.62 91 PRO A CA 1
ATOM 726 C C . PRO A 1 91 ? -4.647 -7.754 1.652 1.00 69.62 91 PRO A C 1
ATOM 728 O O . PRO A 1 91 ? -3.791 -7.159 2.310 1.00 69.62 91 PRO A O 1
ATOM 731 N N . ILE A 1 92 ? -4.352 -8.780 0.860 1.00 66.25 92 ILE A N 1
ATOM 732 C CA . ILE A 1 92 ? -2.992 -9.269 0.669 1.00 66.25 92 ILE A CA 1
ATOM 733 C C . ILE A 1 92 ? -2.462 -8.615 -0.601 1.00 66.25 92 ILE A C 1
ATOM 735 O O . ILE A 1 92 ? -3.104 -8.635 -1.655 1.00 66.25 92 ILE A O 1
ATOM 739 N N . ALA A 1 93 ? -1.279 -8.014 -0.503 1.00 66.75 93 ALA A N 1
ATOM 740 C CA . ALA A 1 93 ? -0.560 -7.550 -1.676 1.00 66.75 93 ALA A CA 1
ATOM 741 C C . ALA A 1 93 ? -0.134 -8.776 -2.487 1.00 66.75 93 ALA A C 1
ATOM 743 O O . ALA A 1 93 ? 0.714 -9.546 -2.038 1.00 66.75 93 ALA A O 1
ATOM 744 N N . TRP A 1 94 ? -0.735 -8.964 -3.659 1.00 60.91 94 TRP A N 1
ATOM 745 C CA . TRP A 1 94 ? -0.277 -9.970 -4.607 1.00 60.91 94 TRP A CA 1
ATOM 746 C C . TRP A 1 94 ? 0.833 -9.325 -5.417 1.00 60.91 94 TRP A C 1
ATOM 748 O O . TRP A 1 94 ? 0.576 -8.642 -6.402 1.00 60.91 94 TRP A O 1
ATOM 758 N N . ASP A 1 95 ? 2.039 -9.478 -4.877 1.00 54.09 95 ASP A N 1
ATOM 759 C CA . ASP A 1 95 ? 3.352 -9.274 -5.472 1.00 54.09 95 ASP A CA 1
ATOM 760 C C . ASP A 1 95 ? 3.450 -8.257 -6.615 1.00 54.09 95 ASP A C 1
ATOM 762 O O . ASP A 1 95 ? 2.947 -8.409 -7.729 1.00 54.09 95 ASP A O 1
ATOM 766 N N . ILE A 1 96 ? 4.245 -7.230 -6.333 1.00 53.22 96 ILE A N 1
ATOM 767 C CA . ILE A 1 96 ? 4.921 -6.394 -7.317 1.00 53.22 96 ILE A CA 1
ATOM 768 C C . ILE A 1 96 ? 5.467 -7.337 -8.409 1.00 53.22 96 ILE A C 1
ATOM 770 O O . ILE A 1 96 ? 6.349 -8.141 -8.111 1.00 53.22 96 ILE A O 1
ATOM 774 N N . TRP A 1 97 ? 4.926 -7.270 -9.634 1.00 53.50 97 TRP A N 1
ATOM 775 C CA . TRP A 1 97 ? 5.176 -8.203 -10.757 1.00 53.50 97 TRP A CA 1
ATOM 776 C C . TRP A 1 97 ? 4.436 -9.558 -10.765 1.00 53.50 97 TRP A C 1
ATOM 778 O O . TRP A 1 97 ? 4.997 -10.549 -11.238 1.00 53.50 97 TRP A O 1
ATOM 788 N N . GLY A 1 98 ? 3.176 -9.618 -10.324 1.00 53.00 98 GLY A N 1
ATOM 789 C CA . GLY A 1 98 ? 2.341 -10.824 -10.414 1.00 53.00 98 GLY A CA 1
ATOM 790 C C . GLY A 1 98 ? 2.386 -11.531 -11.782 1.00 53.00 98 GLY A C 1
ATOM 791 O O . GLY A 1 98 ? 2.358 -10.905 -12.850 1.00 53.00 98 GLY A O 1
ATOM 792 N N . GLU A 1 99 ? 2.463 -12.867 -11.759 1.00 52.59 99 GLU A N 1
ATOM 793 C CA . GLU A 1 99 ? 2.509 -13.703 -12.969 1.00 52.59 99 GLU A CA 1
ATOM 794 C C . GLU A 1 99 ? 1.244 -13.553 -13.832 1.00 52.59 99 GLU A C 1
ATOM 796 O O . GLU A 1 99 ? 1.291 -13.717 -15.062 1.00 52.59 99 GLU A O 1
ATOM 801 N N . GLU A 1 100 ? 0.138 -13.180 -13.187 1.00 58.28 100 GLU A N 1
ATOM 802 C CA . GLU A 1 100 ? -1.194 -13.075 -13.756 1.00 58.28 100 GLU A CA 1
ATOM 803 C C . GLU A 1 100 ? -1.585 -11.613 -14.037 1.00 58.28 100 GLU A C 1
ATOM 805 O O . GLU A 1 100 ? -1.358 -10.703 -13.241 1.00 58.28 100 GLU A O 1
ATOM 810 N N . GLY A 1 101 ? -2.141 -11.362 -15.226 1.00 60.88 101 GLY A N 1
ATOM 811 C CA . GLY A 1 101 ? -2.633 -10.036 -15.599 1.00 60.88 101 GLY A CA 1
ATOM 812 C C . GLY A 1 101 ? -3.973 -9.736 -14.930 1.00 60.88 101 GLY A C 1
ATOM 813 O O . GLY A 1 101 ? -4.854 -10.601 -14.924 1.00 60.88 101 GLY A O 1
ATOM 814 N N . SER A 1 102 ? -4.143 -8.501 -14.443 1.00 68.62 102 SER A N 1
ATOM 815 C CA . SER A 1 102 ? -5.394 -8.050 -13.818 1.00 68.62 102 SER A CA 1
ATOM 816 C C . SER A 1 102 ? -6.601 -8.327 -14.703 1.00 68.62 102 SER A C 1
ATOM 818 O O . SER A 1 102 ? -6.596 -8.068 -15.916 1.00 68.62 102 SER A O 1
ATOM 820 N N . SER A 1 103 ? -7.672 -8.792 -14.070 1.00 71.44 103 SER A N 1
ATOM 821 C CA . SER A 1 103 ? -8.954 -9.073 -14.707 1.00 71.44 103 SER A CA 1
ATOM 822 C C . SER A 1 103 ? -9.557 -7.811 -15.326 1.00 71.44 103 SER A C 1
ATOM 824 O O . SER A 1 103 ? -10.055 -7.855 -16.449 1.00 71.44 103 SER A O 1
ATOM 826 N N . ALA A 1 104 ? -9.420 -6.651 -14.676 1.00 69.62 104 ALA A N 1
ATOM 827 C CA . ALA A 1 104 ? -9.884 -5.375 -15.225 1.00 69.62 104 ALA A CA 1
ATOM 828 C C . ALA A 1 104 ? -9.118 -4.959 -16.498 1.00 69.62 104 ALA A C 1
ATOM 830 O O . ALA A 1 104 ? -9.689 -4.372 -17.424 1.00 69.62 104 ALA A O 1
ATOM 831 N N . SER A 1 105 ? -7.814 -5.253 -16.571 1.00 69.44 105 SER A N 1
ATOM 832 C CA . SER A 1 105 ? -7.014 -5.040 -17.789 1.00 69.44 105 SER A CA 1
ATOM 833 C C . SER A 1 105 ? -7.415 -6.029 -18.890 1.00 69.44 105 SER A C 1
ATOM 835 O O . SER A 1 105 ? -7.596 -5.635 -20.045 1.00 69.44 105 SER A O 1
ATOM 837 N N . ALA A 1 106 ? -7.643 -7.295 -18.527 1.00 74.31 106 ALA A N 1
ATOM 838 C CA . ALA A 1 106 ? -8.095 -8.339 -19.442 1.00 74.31 106 ALA A CA 1
ATOM 839 C C . ALA A 1 106 ? -9.451 -8.022 -20.074 1.00 74.31 106 ALA A C 1
ATOM 841 O O . ALA A 1 106 ? -9.577 -8.127 -21.292 1.00 74.31 106 ALA A O 1
ATOM 842 N N . THR A 1 107 ? -10.424 -7.560 -19.287 1.00 76.19 107 THR A N 1
ATOM 843 C CA . THR A 1 107 ? -11.744 -7.150 -19.784 1.00 76.19 107 THR A CA 1
ATOM 844 C C . THR A 1 107 ? -11.631 -5.992 -20.771 1.00 76.19 107 THR A C 1
ATOM 846 O O . THR A 1 107 ? -12.194 -6.060 -21.860 1.00 76.19 107 THR A O 1
ATOM 849 N N . ARG A 1 108 ? -10.839 -4.956 -20.453 1.00 71.81 108 ARG A N 1
ATOM 850 C CA . ARG A 1 108 ? -10.632 -3.803 -21.351 1.00 71.81 108 ARG A CA 1
ATOM 851 C C . ARG A 1 108 ? -9.970 -4.180 -22.674 1.00 71.81 108 ARG A C 1
ATOM 853 O O . ARG A 1 108 ? -10.274 -3.577 -23.697 1.00 71.81 108 ARG A O 1
ATOM 860 N N . LYS A 1 109 ? -9.057 -5.153 -22.658 1.00 77.38 109 LYS A N 1
ATOM 861 C CA . LYS A 1 109 ? -8.304 -5.586 -23.847 1.00 77.38 109 LYS A CA 1
ATOM 862 C C . LYS A 1 109 ? -8.876 -6.830 -24.530 1.00 77.38 109 LYS A C 1
ATOM 864 O O . LYS A 1 109 ? -8.298 -7.305 -25.503 1.00 77.38 109 LYS A O 1
ATOM 869 N N . GLY A 1 110 ? -9.973 -7.379 -24.015 1.00 74.81 110 GLY A N 1
ATOM 870 C CA . GLY A 1 110 ? -10.639 -8.571 -24.540 1.00 74.81 110 GLY A CA 1
ATOM 871 C C . GLY A 1 110 ? -9.930 -9.904 -24.269 1.00 74.81 110 GLY A C 1
ATOM 872 O O . GLY A 1 110 ? -10.454 -10.943 -24.658 1.00 74.81 110 GLY A O 1
ATOM 873 N N . SER A 1 111 ? -8.756 -9.929 -23.621 1.00 69.75 111 SER A N 1
ATOM 874 C CA . SER A 1 111 ? -8.129 -11.182 -23.172 1.00 69.75 111 SER A CA 1
ATOM 875 C C . SER A 1 111 ? -7.038 -10.982 -22.115 1.00 69.75 111 SER A C 1
ATOM 877 O O . SER A 1 111 ? -6.295 -9.999 -22.142 1.00 69.75 111 SER A O 1
ATOM 879 N N . ARG A 1 112 ? -6.855 -11.981 -21.238 1.00 67.50 112 ARG A N 1
ATOM 880 C CA . ARG A 1 112 ? -5.770 -12.012 -20.236 1.00 67.50 112 ARG A CA 1
ATOM 881 C C . ARG A 1 112 ? -4.376 -12.190 -20.862 1.00 67.50 112 ARG A C 1
ATOM 883 O O . ARG A 1 112 ? -3.388 -11.777 -20.275 1.00 67.50 112 ARG A O 1
ATOM 890 N N . LYS A 1 113 ? -4.295 -12.721 -22.091 1.00 65.62 113 LYS A N 1
ATOM 891 C CA . LYS A 1 113 ? -3.040 -12.831 -22.863 1.00 65.62 113 LYS A CA 1
ATOM 892 C C . LYS A 1 113 ? -2.527 -11.479 -23.375 1.00 65.62 113 LYS A C 1
ATOM 894 O O . LYS A 1 113 ? -1.336 -11.341 -23.626 1.00 65.62 113 LYS A O 1
ATOM 899 N N . ILE A 1 114 ? -3.428 -10.511 -23.563 1.00 66.69 114 ILE A N 1
ATOM 900 C CA . ILE A 1 114 ? -3.124 -9.161 -24.076 1.00 66.69 114 ILE A CA 1
ATOM 901 C C . ILE A 1 114 ? -3.173 -8.118 -22.940 1.00 66.69 114 ILE A C 1
ATOM 903 O O . ILE A 1 114 ? -2.622 -7.015 -23.063 1.00 66.69 114 ILE A O 1
ATOM 907 N N . ALA A 1 115 ? -3.816 -8.463 -21.818 1.00 66.50 115 ALA A N 1
ATOM 908 C CA . ALA A 1 115 ? -3.779 -7.708 -20.572 1.00 66.50 115 ALA A CA 1
ATOM 909 C C . ALA A 1 115 ? -2.336 -7.386 -20.178 1.00 66.50 115 ALA A C 1
ATOM 911 O O . ALA A 1 115 ? -1.441 -8.226 -20.279 1.00 66.50 115 ALA A O 1
ATOM 912 N N . ARG A 1 116 ? -2.106 -6.150 -19.732 1.00 66.81 116 ARG A N 1
ATOM 913 C CA . ARG A 1 116 ? -0.816 -5.825 -19.122 1.00 66.81 116 ARG A CA 1
ATOM 914 C C . ARG A 1 116 ? -0.757 -6.485 -17.746 1.00 66.81 116 ARG A C 1
ATOM 916 O O . ARG A 1 116 ? -1.772 -6.591 -17.061 1.00 66.81 116 ARG A O 1
ATOM 923 N N . ARG A 1 117 ? 0.434 -6.953 -17.375 1.00 70.94 117 ARG A N 1
ATOM 924 C CA . ARG A 1 117 ? 0.712 -7.332 -15.989 1.00 70.94 117 ARG A CA 1
ATOM 925 C C . ARG A 1 117 ? 0.731 -6.066 -15.145 1.00 70.94 117 ARG A C 1
ATOM 927 O O . ARG A 1 117 ? 1.256 -5.053 -15.606 1.00 70.94 117 ARG A O 1
ATOM 934 N N . ALA A 1 118 ? 0.136 -6.147 -13.961 1.00 71.19 118 ALA A N 1
ATOM 935 C CA . ALA A 1 118 ? 0.170 -5.058 -13.000 1.00 71.19 118 ALA A CA 1
ATOM 936 C C . ALA A 1 118 ? 1.607 -4.842 -12.528 1.00 71.19 118 ALA A C 1
ATOM 938 O O . ALA A 1 118 ? 2.315 -5.814 -12.258 1.00 71.19 118 ALA A O 1
ATOM 939 N N . ASP A 1 119 ? 2.006 -3.588 -12.356 1.00 7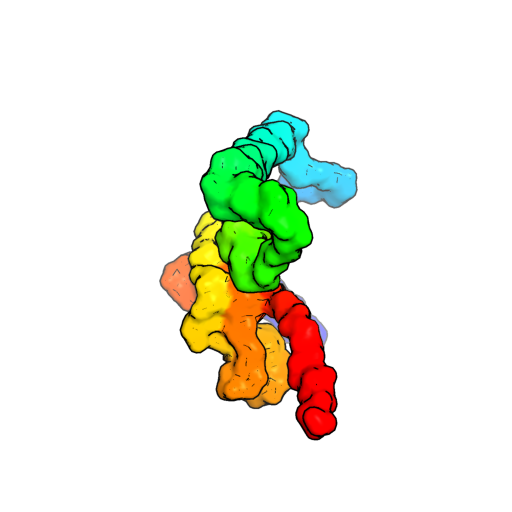2.06 119 ASP A N 1
ATOM 940 C CA . ASP A 1 119 ? 3.211 -3.268 -11.592 1.00 72.06 119 ASP A CA 1
ATOM 941 C C . ASP A 1 119 ? 2.932 -3.426 -10.089 1.00 72.06 119 ASP A C 1
ATOM 943 O O . ASP A 1 119 ? 3.816 -3.803 -9.324 1.00 72.06 119 ASP A O 1
ATOM 947 N N . TYR A 1 120 ? 1.680 -3.218 -9.670 1.00 75.56 120 TYR A N 1
ATOM 948 C CA . TYR A 1 120 ? 1.198 -3.524 -8.325 1.00 75.56 120 TYR A CA 1
ATOM 949 C C . TYR A 1 120 ? -0.270 -3.957 -8.371 1.00 75.56 120 TYR A C 1
ATOM 951 O O . TYR A 1 120 ? -1.096 -3.293 -9.005 1.00 75.56 120 TYR A O 1
ATOM 959 N N . MET A 1 121 ? -0.600 -5.052 -7.689 1.00 79.25 121 MET A N 1
ATOM 960 C CA . MET A 1 121 ? -1.969 -5.539 -7.556 1.00 79.25 121 MET A CA 1
ATOM 961 C C . MET A 1 121 ? -2.252 -5.924 -6.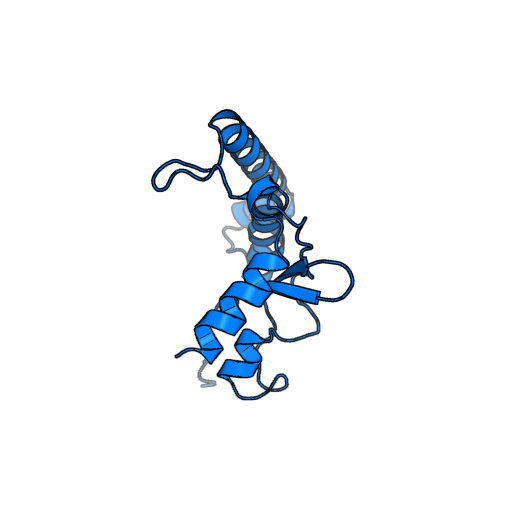109 1.00 79.25 121 MET A C 1
ATOM 963 O O . MET A 1 121 ? -1.397 -6.459 -5.404 1.00 79.25 121 MET A O 1
ATOM 967 N N . MET A 1 122 ? -3.474 -5.656 -5.666 1.00 77.38 122 MET A N 1
ATOM 968 C CA . MET A 1 122 ? -3.920 -6.059 -4.345 1.00 77.38 122 MET A CA 1
ATOM 969 C C . MET A 1 122 ? -5.269 -6.746 -4.424 1.00 77.38 122 MET A C 1
ATOM 971 O O . MET A 1 122 ? -6.196 -6.254 -5.074 1.00 77.38 122 MET A O 1
ATOM 975 N N . VAL A 1 123 ? -5.356 -7.878 -3.732 1.00 76.38 123 VAL A N 1
ATOM 976 C CA . VAL A 1 123 ? -6.529 -8.740 -3.725 1.00 76.38 123 VAL A CA 1
ATOM 977 C C . VAL A 1 123 ? -6.972 -8.936 -2.281 1.00 76.38 123 VAL A C 1
ATOM 979 O O . VAL A 1 123 ? -6.163 -9.259 -1.410 1.00 76.38 123 VAL A O 1
ATOM 982 N N . ALA A 1 124 ? -8.258 -8.738 -2.014 1.00 75.50 124 ALA A N 1
ATOM 983 C CA . ALA A 1 124 ? -8.861 -9.145 -0.751 1.00 75.50 124 ALA A CA 1
ATOM 984 C C . ALA A 1 124 ? -9.605 -10.461 -0.919 1.00 75.50 124 ALA A C 1
ATOM 986 O O . ALA A 1 124 ? -10.270 -10.684 -1.931 1.00 75.50 124 ALA A O 1
ATOM 987 N N . GLN A 1 125 ? -9.542 -11.302 0.108 1.00 71.50 125 GLN A N 1
ATOM 988 C CA . GLN A 1 125 ? -10.417 -12.460 0.197 1.00 71.50 125 GLN A CA 1
ATOM 989 C C . GLN A 1 125 ? -11.755 -12.036 0.798 1.00 71.50 125 GLN A C 1
ATOM 991 O O . GLN A 1 125 ? -11.822 -11.513 1.911 1.00 71.50 125 GLN A O 1
ATOM 996 N N . LEU A 1 126 ? -12.829 -12.286 0.057 1.00 67.31 126 LEU A N 1
ATOM 997 C CA . LEU A 1 126 ? -14.198 -12.145 0.520 1.00 67.31 126 LEU A CA 1
ATOM 998 C C . LEU A 1 126 ? -14.732 -13.538 0.885 1.00 67.31 126 LEU A C 1
ATOM 1000 O O . LEU A 1 126 ? -15.126 -14.338 0.035 1.00 67.31 126 LEU A O 1
ATOM 1004 N N . GLY A 1 127 ? -14.718 -13.858 2.179 1.00 66.38 127 GLY A N 1
ATOM 1005 C CA . GLY A 1 127 ? -15.092 -15.188 2.661 1.00 66.38 127 GLY A CA 1
ATOM 1006 C C . GLY A 1 127 ? -14.072 -16.264 2.266 1.00 66.38 127 GLY A C 1
ATOM 1007 O O . GLY A 1 127 ? -12.880 -15.998 2.186 1.00 66.38 127 GLY A O 1
ATOM 1008 N N . LYS A 1 128 ? -14.529 -17.508 2.064 1.00 68.81 128 LYS A N 1
ATOM 1009 C CA . LYS A 1 128 ? -13.628 -18.654 1.820 1.00 68.81 128 LYS A CA 1
ATOM 1010 C C . LYS A 1 128 ? -13.213 -18.840 0.356 1.00 68.81 128 LYS A C 1
ATOM 1012 O O . LYS A 1 128 ? -12.201 -19.483 0.113 1.00 68.81 128 LYS A O 1
ATOM 1017 N N . ASN A 1 129 ? -13.998 -18.324 -0.595 1.00 66.44 129 ASN A N 1
ATOM 1018 C CA . ASN A 1 129 ? -13.910 -18.737 -2.003 1.00 66.44 129 ASN A CA 1
ATOM 1019 C C . ASN A 1 129 ? -13.939 -17.582 -3.016 1.00 66.44 129 ASN A C 1
ATOM 1021 O O . ASN A 1 129 ? -13.914 -17.854 -4.215 1.00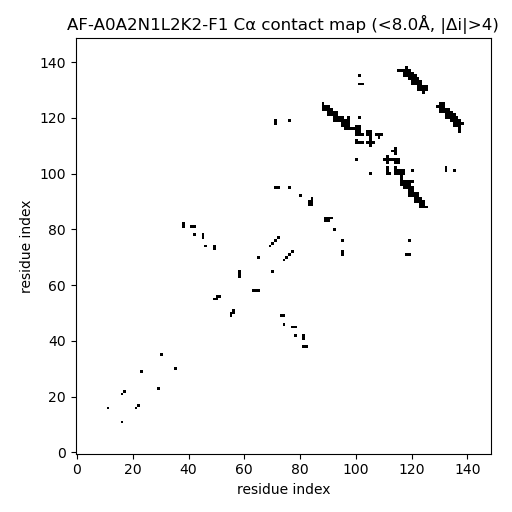 66.44 129 ASN A O 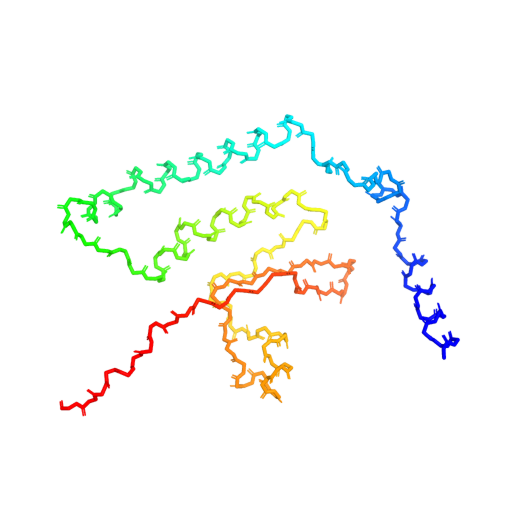1
ATOM 1025 N N . ALA A 1 130 ? -14.053 -16.326 -2.580 1.00 71.56 130 ALA A N 1
ATOM 1026 C CA . ALA A 1 130 ? -14.084 -15.192 -3.495 1.00 71.56 130 ALA A CA 1
ATOM 1027 C C . ALA A 1 130 ? -12.865 -14.301 -3.274 1.00 71.56 130 ALA A C 1
ATOM 1029 O O . ALA A 1 130 ? -12.528 -13.947 -2.147 1.00 71.56 130 ALA A O 1
ATOM 1030 N N . GLU A 1 131 ? -12.216 -13.939 -4.372 1.00 73.69 131 GLU A N 1
ATOM 1031 C CA . GLU A 1 131 ? -11.109 -12.995 -4.412 1.00 73.69 131 GLU A CA 1
ATOM 1032 C C . GLU A 1 131 ? -11.565 -11.747 -5.160 1.00 73.69 131 GLU A C 1
ATOM 1034 O O . GLU A 1 131 ? -12.157 -11.833 -6.238 1.00 73.69 131 GLU A O 1
ATOM 1039 N N . LEU A 1 132 ? -11.311 -10.583 -4.569 1.00 74.94 132 LEU A N 1
ATOM 1040 C CA . LEU A 1 132 ? -11.645 -9.291 -5.143 1.00 74.94 132 LEU A CA 1
ATOM 1041 C C . LEU A 1 132 ? -10.362 -8.515 -5.423 1.00 74.94 132 LEU A C 1
ATOM 1043 O O . LEU A 1 132 ? -9.636 -8.166 -4.494 1.00 74.94 132 LEU A O 1
ATOM 1047 N N . GLU A 1 133 ? -10.104 -8.203 -6.694 1.00 77.12 133 GLU A N 1
ATOM 1048 C CA . GLU A 1 133 ? -9.082 -7.224 -7.082 1.00 77.12 133 GLU A CA 1
ATOM 1049 C C . GLU A 1 133 ? -9.536 -5.827 -6.624 1.00 77.12 133 GLU A C 1
ATOM 1051 O O . GLU A 1 133 ? -10.464 -5.256 -7.196 1.00 77.12 133 GLU A O 1
ATOM 1056 N N . ILE A 1 134 ? -8.896 -5.277 -5.587 1.00 76.38 134 ILE A N 1
ATOM 1057 C CA . ILE A 1 134 ? -9.237 -3.952 -5.034 1.00 76.38 134 ILE A CA 1
ATOM 1058 C C . ILE A 1 134 ? -8.393 -2.856 -5.685 1.00 76.38 134 ILE A C 1
ATOM 1060 O O . ILE A 1 134 ? -8.888 -1.765 -5.966 1.00 76.38 134 ILE A O 1
ATOM 1064 N N . VAL A 1 135 ? -7.110 -3.133 -5.937 1.00 76.94 135 VAL A N 1
ATOM 1065 C CA . VAL A 1 135 ? -6.179 -2.165 -6.529 1.00 76.94 135 VAL A CA 1
ATOM 1066 C C . VAL A 1 135 ? -5.417 -2.802 -7.668 1.00 76.94 135 VAL A C 1
ATOM 1068 O O . VAL A 1 135 ? -4.920 -3.921 -7.563 1.00 76.94 135 VAL A O 1
ATOM 1071 N N . TYR A 1 136 ? -5.282 -2.028 -8.737 1.00 77.88 136 TYR A N 1
ATOM 1072 C CA . TYR A 1 136 ? -4.457 -2.341 -9.886 1.00 77.88 136 TYR A CA 1
ATOM 1073 C C . TYR A 1 136 ? -3.719 -1.084 -10.349 1.00 77.88 136 TYR A C 1
ATOM 1075 O O . TYR A 1 136 ? -4.353 -0.075 -10.668 1.00 77.88 136 TYR A O 1
ATOM 1083 N N . LEU A 1 137 ? -2.389 -1.156 -10.412 1.00 76.25 137 LEU A N 1
ATOM 1084 C CA . LEU A 1 137 ? -1.518 -0.090 -10.897 1.00 76.25 137 LEU A CA 1
ATOM 1085 C C . LEU A 1 137 ? -0.729 -0.578 -12.121 1.00 76.25 137 LEU A C 1
ATOM 1087 O O . LEU A 1 137 ? -0.006 -1.571 -12.042 1.00 76.25 137 LEU A O 1
ATOM 1091 N N . GLU A 1 138 ? -0.834 0.156 -13.229 1.00 75.56 138 GLU A N 1
ATOM 1092 C CA . GLU A 1 138 ? 0.146 0.122 -14.321 1.00 75.56 138 GLU A CA 1
ATOM 1093 C C . GLU A 1 138 ? 0.926 1.430 -14.272 1.00 75.56 138 GLU A C 1
ATOM 1095 O O . GLU A 1 138 ? 0.335 2.506 -14.412 1.00 75.56 138 GLU A O 1
ATOM 1100 N N . THR A 1 139 ? 2.239 1.367 -14.111 1.00 70.75 139 THR A N 1
ATOM 1101 C CA . THR A 1 139 ? 3.092 2.517 -14.356 1.00 70.75 139 THR A CA 1
ATOM 1102 C C . THR A 1 139 ? 3.391 2.609 -15.849 1.00 70.75 139 THR A C 1
ATOM 1104 O O . THR A 1 139 ? 3.545 1.625 -16.582 1.00 70.75 139 THR A O 1
ATOM 1107 N N . GLY A 1 140 ? 3.352 3.837 -16.362 1.00 60.28 140 GLY A N 1
ATOM 1108 C CA . GLY A 1 140 ? 3.627 4.081 -17.764 1.00 60.28 140 GLY A CA 1
ATOM 1109 C C . GLY A 1 140 ? 5.101 3.834 -18.030 1.00 60.28 140 GLY A C 1
ATOM 1110 O O . GLY A 1 140 ? 5.906 4.718 -17.754 1.00 60.28 140 GLY A O 1
ATOM 1111 N N . ARG A 1 141 ? 5.443 2.698 -18.653 1.00 55.69 141 ARG A N 1
ATOM 1112 C CA . ARG A 1 141 ? 6.756 2.567 -19.296 1.00 55.69 141 ARG A CA 1
ATOM 1113 C C . ARG A 1 141 ? 6.896 3.777 -20.218 1.00 55.69 141 ARG A C 1
ATOM 1115 O O . ARG A 1 141 ? 6.022 3.934 -21.082 1.00 55.69 141 ARG A O 1
ATOM 1122 N N . PRO A 1 142 ? 7.922 4.637 -20.072 1.00 42.81 142 PRO A N 1
ATOM 1123 C CA . PRO A 1 142 ? 8.157 5.665 -21.070 1.00 42.81 142 PRO A CA 1
ATOM 1124 C C . PRO A 1 142 ? 8.188 4.941 -22.407 1.00 42.81 142 PRO A C 1
ATOM 1126 O O . PRO A 1 142 ? 8.857 3.908 -22.513 1.00 42.81 142 PRO A O 1
ATOM 1129 N N . ASN A 1 143 ? 7.384 5.405 -23.371 1.00 40.09 143 ASN A N 1
ATOM 1130 C CA . ASN A 1 143 ? 7.357 4.829 -24.705 1.00 40.09 143 ASN A CA 1
ATOM 1131 C C . ASN A 1 143 ? 8.812 4.641 -25.125 1.00 40.09 143 ASN A C 1
ATOM 1133 O O . ASN A 1 143 ? 9.509 5.608 -25.425 1.00 40.09 143 ASN A O 1
ATOM 1137 N N . SER A 1 144 ? 9.274 3.393 -25.176 1.00 43.25 144 SER A N 1
ATOM 1138 C CA . SER A 1 144 ? 10.501 3.058 -25.874 1.00 43.25 144 SER A CA 1
ATOM 1139 C C . SER A 1 144 ? 10.209 3.102 -27.374 1.00 43.25 144 SER A C 1
ATOM 1141 O O . SER A 1 144 ? 10.606 2.213 -28.117 1.00 43.25 144 SER A O 1
ATOM 1143 N N . SER A 1 145 ? 9.519 4.145 -27.841 1.00 42.81 145 SER A N 1
ATOM 1144 C CA . SER A 1 145 ? 9.781 4.720 -29.143 1.00 42.81 145 SER A CA 1
ATOM 1145 C C . SER A 1 145 ? 11.107 5.471 -29.016 1.00 42.81 145 SER A C 1
ATOM 1147 O O . SER A 1 145 ? 11.185 6.685 -29.188 1.00 42.81 145 SER A O 1
ATOM 1149 N N . GLN A 1 146 ? 12.185 4.740 -28.719 1.00 43.91 146 GLN A N 1
ATOM 1150 C CA . GLN A 1 146 ? 13.349 5.016 -29.528 1.00 43.91 146 GLN A CA 1
ATOM 1151 C C . GLN A 1 146 ? 12.906 4.598 -30.919 1.00 43.91 146 GLN A C 1
ATOM 1153 O O . GLN A 1 146 ? 12.839 3.410 -31.233 1.00 43.91 146 GLN A O 1
ATOM 1158 N N . ASP A 1 147 ? 12.491 5.597 -31.697 1.00 46.31 147 ASP A N 1
ATOM 1159 C CA . ASP A 1 147 ? 12.687 5.551 -33.131 1.00 46.31 147 ASP A CA 1
ATOM 1160 C C . ASP A 1 147 ? 14.110 5.031 -33.308 1.00 46.31 147 ASP A C 1
ATOM 1162 O O . ASP A 1 147 ? 15.084 5.708 -32.966 1.00 46.31 147 ASP A O 1
ATOM 1166 N N . LYS A 1 148 ? 14.215 3.760 -33.697 1.00 42.28 148 LYS A N 1
ATOM 1167 C CA . LYS A 1 148 ? 15.469 3.174 -34.136 1.00 42.28 148 LYS A CA 1
ATOM 1168 C C . LYS A 1 148 ? 15.819 3.927 -35.416 1.00 42.28 148 LYS A C 1
ATOM 1170 O O . LYS A 1 148 ? 15.360 3.542 -36.487 1.00 42.28 148 LYS A O 1
ATOM 1175 N N . ARG A 1 149 ? 16.520 5.049 -35.280 1.00 39.62 149 ARG A N 1
ATOM 1176 C CA . ARG A 1 149 ? 17.249 5.678 -36.378 1.00 39.62 149 ARG A CA 1
ATOM 1177 C C . ARG A 1 149 ? 18.630 5.061 -36.472 1.00 39.62 149 ARG A C 1
ATOM 1179 O O . ARG A 1 149 ? 19.238 4.839 -35.401 1.00 39.62 149 ARG A O 1
#

Foldseek 3Di:
DVVVVVVVVVVVVVDPCCVPPVPDDPPDDPDDPVRVVVLVVQLVVLVVVLCPDPVNVVCVVVVHDDDPLCCLVRRVVSNCLSVCCPDPQRKDWQDQQHPWADPVQQVVVVHRVPGDRFSTWIWGDDPDPDIDTPDGHDDDPPPPPPVPD

Solvent-accessible surface area (backbone atoms only — not comparable to full-atom values): 8954 Å² total; per-residue (Å²): 114,65,70,58,52,52,51,51,53,61,53,52,74,73,46,77,48,72,84,80,54,68,80,67,58,90,92,56,76,91,65,52,73,69,56,54,50,51,51,50,48,54,45,51,54,53,51,50,53,47,58,69,29,71,69,46,47,49,30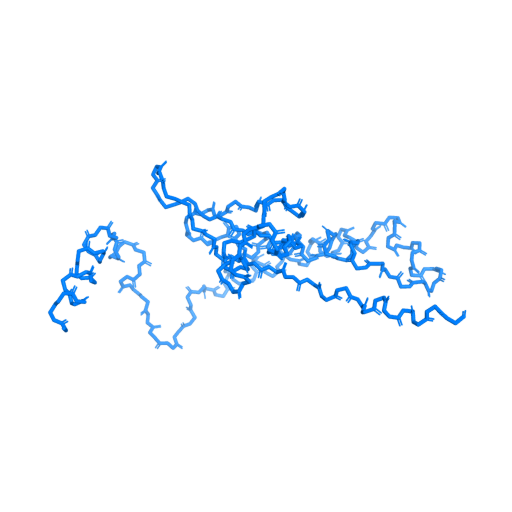,64,75,66,74,47,83,79,54,68,68,58,46,44,63,65,49,49,46,59,46,50,50,60,66,42,52,76,40,88,61,57,43,45,74,49,46,74,61,38,95,61,36,42,66,73,43,8,64,76,62,75,31,58,90,69,17,58,57,30,52,34,36,29,35,26,55,56,78,94,84,40,76,42,79,78,45,80,38,74,75,78,70,74,75,78,72,65,74,87,121

Organism: NCBI:txid588596

Secondary structure (DSSP, 8-state):
-HHHHHHHHHHHTTS-GGGTTTT--TTS-SS-HHHHHHHHHHHHHHHHHHHHSHHHHHHHHHTPPPPHHHHIIIIIHHHHHHHHTTSTT--EEE-TT-SSBPHHHHHHHTSTTTSPBPSEEEEEEETTTEEEEEEEE------------

Radius of gyration: 20.2 Å; Cα contacts (8 Å, |Δi|>4): 144; chains: 1; bounding box: 63×32×52 Å